Protein AF-A0A8X6W706-F1 (afdb_monomer)

Organism: Trichonephila clavipes (NCBI:txid2585209)

pLDDT: mean 72.64, std 13.03, range [36.66, 88.12]

Radius of gyration: 21.37 Å; Cα contacts (8 Å, |Δi|>4): 66; chains: 1; bounding box: 54×44×47 Å

Mean predicted aligned error: 14.58 Å

Secondary structure (DSSP, 8-state):
----S-HHHHHHHHHHHHHHHHTHHHHHHHTEEE-TTS-EEEPPHHHHHHHHHTPBPTTT-SBS-HHHHHHHHHHHHH---THHHHHHHHHHHHHH-TTT---HHHHHHHHHHHHHHHHHT--HHHHH-

Nearest PDB structures (foldseek):
  2jii-assembly2_B  TM=3.594E-01  e=3.794E+00  Homo sapiens
  7m94-assembly1_A  TM=3.364E-01  e=6.777E+00  Bos taurus
  7e0d-assembly1_A  TM=2.108E-01  e=2.931E+00  Streptomyces sp. X-119-6
  8zee-assembly1_C  TM=2.755E-01  e=8.770E+00  Chlamydomonas reinhardtii

Sequence (129 aa):
MSHIFSDNEKYKVEAEIRLYQSDIDITKEMLYTSDESGNQVKCTIDKYWFKVFNLKDDFTNDYKYPTLAKLVKACLSCFHGPLVESAFNLMDTLVTDYRTSLKIDSLDVVQTIKYDLMASKETLCEKYG

Structure (mmCIF, N/CA/C/O backbone):
data_AF-A0A8X6W706-F1
#
_entry.id   AF-A0A8X6W706-F1
#
loop_
_atom_site.group_PDB
_atom_site.id
_atom_site.type_symbol
_atom_site.label_atom_id
_atom_site.label_alt_id
_atom_site.label_comp_id
_atom_site.label_asym_id
_atom_site.label_entity_id
_atom_site.label_seq_id
_atom_site.pdbx_PDB_ins_code
_atom_site.Cartn_x
_atom_site.Cartn_y
_atom_site.Cartn_z
_atom_site.occupancy
_atom_site.B_iso_or_equiv
_atom_site.auth_seq_id
_atom_site.auth_comp_id
_atom_site.auth_asym_id
_atom_site.auth_atom_id
_atom_site.pdbx_PDB_model_num
ATOM 1 N N . MET A 1 1 ? -17.794 -21.055 -0.892 1.00 36.66 1 MET A N 1
ATOM 2 C CA . MET A 1 1 ? -16.389 -21.376 -0.565 1.00 36.66 1 MET A CA 1
ATOM 3 C C . MET A 1 1 ? -15.519 -20.513 -1.469 1.00 36.66 1 MET A C 1
ATOM 5 O O . MET A 1 1 ? -15.725 -20.508 -2.672 1.00 36.66 1 MET A O 1
ATOM 9 N N . SER A 1 2 ? -14.708 -19.659 -0.859 1.00 42.06 2 SER A N 1
ATOM 10 C CA . SER A 1 2 ? -14.014 -18.489 -1.409 1.00 42.06 2 SER A CA 1
ATOM 11 C C . SER A 1 2 ? -12.951 -18.812 -2.471 1.00 42.06 2 SER A C 1
ATOM 13 O O . SER A 1 2 ? -11.856 -19.243 -2.122 1.00 42.06 2 SER A O 1
ATOM 15 N N . HIS A 1 3 ? -13.227 -18.518 -3.744 1.00 49.56 3 HIS A N 1
ATOM 16 C CA . HIS A 1 3 ? -12.198 -18.356 -4.779 1.00 49.56 3 HIS A CA 1
ATOM 17 C C . HIS A 1 3 ? -12.033 -16.862 -5.066 1.00 49.56 3 HIS A C 1
ATOM 19 O O . HIS A 1 3 ? -12.657 -16.323 -5.972 1.00 49.56 3 HIS A O 1
ATOM 25 N N . ILE A 1 4 ? -11.252 -16.173 -4.229 1.00 57.19 4 ILE A N 1
ATOM 26 C CA . ILE A 1 4 ? -11.016 -14.722 -4.354 1.00 57.19 4 ILE A CA 1
ATOM 27 C C . ILE A 1 4 ? -9.978 -14.420 -5.456 1.00 57.19 4 ILE A C 1
ATOM 29 O O . ILE A 1 4 ? -9.937 -13.304 -5.956 1.00 57.19 4 ILE A O 1
ATOM 33 N N . PHE A 1 5 ? -9.193 -15.414 -5.893 1.00 57.72 5 PHE A N 1
ATOM 34 C CA . PHE A 1 5 ? -8.211 -15.271 -6.973 1.00 57.72 5 PHE A CA 1
ATOM 35 C C . PHE A 1 5 ? -8.119 -16.549 -7.815 1.00 57.72 5 PHE A C 1
ATOM 37 O O . PHE A 1 5 ? -8.095 -17.654 -7.267 1.00 57.72 5 PHE A O 1
ATOM 44 N N . SER A 1 6 ? -8.047 -16.401 -9.140 1.00 72.38 6 SER A N 1
ATOM 45 C CA . SER A 1 6 ? -7.652 -17.491 -10.046 1.00 72.38 6 SER A CA 1
ATOM 46 C C . SER A 1 6 ? -6.170 -17.842 -9.838 1.00 72.38 6 SER A C 1
ATOM 48 O O . SER A 1 6 ? -5.385 -16.963 -9.481 1.00 72.38 6 SER A O 1
ATOM 50 N N . ASP A 1 7 ? -5.746 -19.086 -10.101 1.00 75.00 7 ASP A N 1
ATOM 51 C CA . ASP A 1 7 ? -4.329 -19.488 -10.014 1.00 75.00 7 ASP A CA 1
ATOM 52 C C . ASP A 1 7 ? -3.407 -18.529 -10.786 1.00 75.00 7 ASP A C 1
ATOM 54 O O . ASP A 1 7 ? -2.354 -18.135 -10.291 1.00 75.00 7 ASP A O 1
ATOM 58 N N . ASN A 1 8 ? -3.850 -18.043 -11.950 1.00 78.12 8 ASN A N 1
ATOM 59 C CA . ASN A 1 8 ? -3.123 -17.050 -12.744 1.00 78.12 8 ASN A CA 1
ATOM 60 C C . ASN A 1 8 ? -2.923 -15.709 -12.008 1.00 78.12 8 ASN A C 1
ATOM 62 O O . ASN A 1 8 ? -1.874 -15.081 -12.116 1.00 78.12 8 ASN A O 1
ATOM 66 N N . GLU A 1 9 ? -3.917 -15.253 -11.246 1.00 76.12 9 GLU A N 1
ATOM 67 C CA . GLU A 1 9 ? -3.806 -14.018 -10.464 1.00 76.12 9 GLU A CA 1
ATOM 68 C C . GLU A 1 9 ? -2.912 -14.201 -9.242 1.00 76.12 9 GLU A C 1
ATOM 70 O O . GLU A 1 9 ? -2.169 -13.287 -8.889 1.00 76.12 9 GLU A O 1
ATOM 75 N N . LYS A 1 10 ? -2.917 -15.396 -8.644 1.00 79.06 10 LYS A N 1
ATOM 76 C CA . LYS A 1 10 ? -2.013 -15.734 -7.545 1.00 79.06 10 LYS A CA 1
ATOM 77 C C . LYS A 1 10 ? -0.550 -15.643 -7.983 1.00 79.06 10 LYS A C 1
ATOM 79 O O . LYS A 1 10 ? 0.235 -14.985 -7.306 1.00 79.06 10 LYS A O 1
ATOM 84 N N . TYR A 1 11 ? -0.197 -16.206 -9.141 1.00 84.00 11 TYR A N 1
ATOM 85 C CA . TYR A 1 11 ? 1.162 -16.090 -9.685 1.00 84.00 11 TYR A CA 1
ATOM 86 C C . TYR A 1 11 ? 1.561 -14.637 -9.971 1.00 84.00 11 TYR A C 1
ATOM 88 O O . TYR A 1 11 ? 2.692 -14.241 -9.691 1.00 84.00 11 TYR A O 1
ATOM 96 N N . LYS A 1 12 ? 0.632 -13.822 -10.489 1.00 85.50 12 LYS A N 1
ATOM 97 C CA . LYS A 1 12 ? 0.872 -12.390 -10.731 1.00 85.50 12 LYS A CA 1
ATOM 98 C C . LYS A 1 12 ? 1.121 -11.625 -9.434 1.00 85.50 12 LYS A C 1
ATOM 100 O O . LYS A 1 12 ? 2.084 -10.870 -9.356 1.00 85.50 12 LYS A O 1
ATOM 105 N N . VAL A 1 13 ? 0.306 -11.863 -8.405 1.00 85.50 13 VAL A N 1
ATOM 106 C CA . VAL A 1 13 ? 0.511 -11.287 -7.068 1.00 85.50 13 VAL A CA 1
ATOM 107 C C . VAL A 1 13 ? 1.861 -11.704 -6.496 1.00 85.50 13 VAL A C 1
ATOM 109 O O . VAL A 1 13 ? 2.590 -10.858 -5.995 1.00 85.50 13 VAL A O 1
ATOM 112 N N . GLU A 1 14 ? 2.221 -12.984 -6.575 1.00 86.19 14 GLU A N 1
ATOM 113 C CA . GLU A 1 14 ? 3.503 -13.471 -6.056 1.00 86.19 14 GLU A CA 1
ATOM 114 C C . GLU A 1 14 ? 4.699 -12.816 -6.761 1.00 86.19 14 GLU A C 1
ATOM 116 O O . GLU A 1 14 ? 5.677 -12.459 -6.100 1.00 86.19 14 GLU A O 1
ATOM 121 N N . ALA A 1 15 ? 4.622 -12.611 -8.078 1.00 87.12 15 ALA A N 1
ATOM 122 C CA . ALA A 1 15 ? 5.646 -11.896 -8.834 1.00 87.12 15 ALA A CA 1
ATOM 123 C C . ALA A 1 15 ? 5.734 -10.414 -8.425 1.00 87.12 15 ALA A C 1
ATOM 125 O O . ALA A 1 15 ? 6.828 -9.919 -8.149 1.00 87.12 15 ALA A O 1
ATOM 126 N N . GLU A 1 16 ? 4.594 -9.725 -8.312 1.00 87.69 16 GLU A N 1
ATOM 127 C CA . GLU A 1 16 ? 4.536 -8.322 -7.878 1.00 87.69 16 GLU A CA 1
ATOM 128 C C . GLU A 1 16 ? 5.028 -8.138 -6.432 1.00 87.69 16 GLU A C 1
ATOM 130 O O . GLU A 1 16 ? 5.718 -7.163 -6.143 1.00 87.69 16 GLU A O 1
ATOM 135 N N . ILE A 1 17 ? 4.748 -9.084 -5.526 1.00 86.62 17 ILE A N 1
ATOM 136 C CA . ILE A 1 17 ? 5.262 -9.065 -4.146 1.00 86.62 17 ILE A CA 1
ATOM 137 C C . ILE A 1 17 ? 6.788 -9.165 -4.135 1.00 86.62 17 ILE A C 1
ATOM 139 O O . ILE A 1 17 ? 7.441 -8.421 -3.407 1.00 86.62 17 ILE A O 1
ATOM 143 N N . ARG A 1 18 ? 7.373 -10.061 -4.938 1.00 87.38 18 ARG A N 1
ATOM 144 C CA . ARG A 1 18 ? 8.837 -10.204 -5.030 1.00 87.38 18 ARG A CA 1
ATOM 145 C C . ARG A 1 18 ? 9.498 -8.951 -5.599 1.00 87.38 18 ARG A C 1
ATOM 147 O O . ARG A 1 18 ? 10.566 -8.558 -5.130 1.00 87.38 18 ARG A O 1
ATOM 154 N N . LEU A 1 19 ? 8.856 -8.316 -6.579 1.00 87.12 19 LEU A N 1
ATOM 155 C CA . LEU A 1 19 ? 9.309 -7.039 -7.127 1.00 87.12 19 LEU A CA 1
ATOM 156 C C . LEU A 1 19 ? 9.266 -5.946 -6.052 1.00 87.12 19 LEU A C 1
ATOM 158 O O . LEU A 1 19 ? 10.281 -5.321 -5.771 1.00 87.12 19 LEU A O 1
ATOM 162 N N . TYR A 1 20 ? 8.137 -5.813 -5.355 1.00 86.19 20 TYR A N 1
ATOM 163 C CA . TYR A 1 20 ? 7.976 -4.873 -4.247 1.00 86.19 20 TYR A CA 1
ATOM 164 C C . TYR A 1 20 ? 9.001 -5.094 -3.115 1.00 86.19 20 TYR A C 1
ATOM 166 O O . TYR A 1 20 ? 9.505 -4.134 -2.539 1.00 86.19 20 TYR A O 1
ATOM 174 N N . GLN A 1 21 ? 9.354 -6.349 -2.812 1.00 85.62 21 GLN A N 1
ATOM 175 C CA . GLN A 1 21 ? 10.409 -6.685 -1.844 1.00 85.62 21 GLN A CA 1
ATOM 176 C C . GLN A 1 21 ? 11.811 -6.299 -2.323 1.00 85.62 21 GLN A C 1
ATOM 178 O O . GLN A 1 21 ? 12.679 -6.026 -1.498 1.00 85.62 21 GLN A O 1
ATOM 183 N N . SER A 1 22 ? 12.041 -6.295 -3.634 1.00 86.00 22 SER A N 1
ATOM 184 C CA . SER A 1 22 ? 13.308 -5.861 -4.228 1.00 86.00 22 SER A CA 1
ATOM 185 C C . SER A 1 22 ? 13.407 -4.330 -4.251 1.00 86.00 22 SER A C 1
ATOM 187 O O . SER A 1 22 ? 14.474 -3.779 -4.015 1.00 86.00 22 SER A O 1
ATOM 189 N N . ASP A 1 23 ? 12.277 -3.637 -4.417 1.00 86.12 23 ASP A N 1
ATOM 190 C CA . ASP A 1 23 ? 12.146 -2.176 -4.334 1.00 86.12 23 ASP A CA 1
ATOM 191 C C . ASP A 1 23 ? 11.982 -1.661 -2.886 1.00 86.12 23 ASP A C 1
ATOM 193 O O . ASP A 1 23 ? 11.342 -0.631 -2.632 1.00 86.12 23 ASP A O 1
ATOM 197 N N . ILE A 1 24 ? 12.535 -2.376 -1.899 1.00 78.56 24 ILE A N 1
ATOM 198 C CA . ILE A 1 24 ? 12.285 -2.078 -0.483 1.00 78.56 24 ILE A CA 1
ATOM 199 C C . ILE A 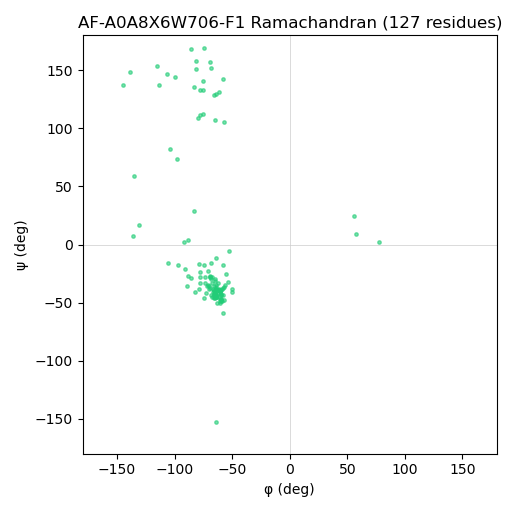1 24 ? 12.826 -0.710 -0.050 1.00 78.56 24 ILE A C 1
ATOM 201 O O . ILE A 1 24 ? 12.269 -0.083 0.847 1.00 78.56 24 ILE A O 1
ATOM 205 N N . ASP A 1 25 ? 13.892 -0.225 -0.681 1.00 78.88 25 ASP A N 1
ATOM 206 C CA . ASP A 1 25 ? 14.485 1.074 -0.355 1.00 78.88 25 ASP A CA 1
ATOM 207 C C . ASP A 1 25 ? 13.628 2.235 -0.876 1.00 78.88 25 ASP A C 1
ATOM 209 O O . ASP A 1 25 ? 13.269 3.123 -0.103 1.00 78.88 25 ASP A O 1
ATOM 213 N N . ILE A 1 26 ? 13.165 2.152 -2.130 1.00 77.06 26 ILE A N 1
ATOM 214 C CA . ILE A 1 26 ? 12.243 3.134 -2.729 1.00 77.06 26 ILE A CA 1
ATOM 215 C C . ILE A 1 26 ? 10.942 3.189 -1.925 1.00 77.06 26 ILE A C 1
ATOM 217 O O . ILE A 1 26 ? 10.406 4.257 -1.629 1.00 77.06 26 ILE A O 1
ATOM 221 N N . THR A 1 27 ? 10.422 2.025 -1.542 1.00 77.44 27 THR A N 1
ATOM 222 C CA . THR A 1 27 ? 9.184 1.945 -0.766 1.00 77.44 27 THR A CA 1
ATOM 223 C C . THR A 1 27 ? 9.378 2.467 0.661 1.00 77.44 27 THR A C 1
ATOM 225 O O . THR A 1 27 ? 8.522 3.196 1.155 1.00 77.44 27 THR A O 1
ATOM 228 N N . LYS A 1 28 ? 10.523 2.235 1.315 1.00 80.38 28 LYS A N 1
ATOM 229 C CA . LYS A 1 28 ? 10.819 2.833 2.630 1.00 80.38 28 LYS A CA 1
ATOM 230 C C . LYS A 1 28 ? 10.839 4.358 2.603 1.00 80.38 28 LYS A C 1
ATOM 232 O O . LYS A 1 28 ? 10.319 4.969 3.533 1.00 80.38 28 LYS A O 1
ATOM 237 N N . GLU A 1 29 ? 11.380 4.985 1.561 1.00 81.62 29 GLU A N 1
ATOM 238 C CA . GLU A 1 29 ? 11.363 6.450 1.441 1.00 81.62 29 GLU A CA 1
ATOM 239 C C . GLU A 1 29 ? 9.929 7.005 1.361 1.00 81.62 29 GLU A C 1
ATOM 241 O O . GLU A 1 29 ? 9.621 8.051 1.938 1.00 81.62 29 GLU A O 1
ATOM 246 N N . MET A 1 30 ? 9.000 6.260 0.751 1.00 82.06 30 MET A N 1
ATOM 247 C CA . MET A 1 30 ? 7.586 6.651 0.656 1.00 82.06 30 MET A CA 1
ATOM 248 C C . MET A 1 30 ? 6.831 6.635 1.989 1.00 82.06 30 MET A C 1
ATOM 250 O O . MET A 1 30 ? 5.764 7.258 2.089 1.00 82.06 30 MET A O 1
ATOM 254 N N . LEU A 1 31 ? 7.376 5.978 3.022 1.00 81.88 31 LEU A N 1
ATOM 255 C CA . LEU A 1 31 ? 6.832 6.010 4.386 1.00 81.88 31 LEU A CA 1
ATOM 256 C C . LEU A 1 31 ? 6.889 7.402 5.006 1.00 81.88 31 LEU A C 1
ATOM 258 O O . LEU A 1 31 ? 6.268 7.628 6.042 1.00 81.88 31 LEU A O 1
ATOM 262 N N . TYR A 1 32 ? 7.599 8.336 4.385 1.00 83.69 32 TYR A N 1
ATOM 263 C CA . TYR A 1 32 ? 7.738 9.687 4.880 1.00 83.69 32 TYR A CA 1
ATOM 264 C C . TYR A 1 32 ? 7.104 10.702 3.927 1.00 83.69 32 TYR A C 1
ATOM 266 O O . TYR A 1 32 ? 6.921 10.483 2.726 1.00 83.69 32 TYR A O 1
ATOM 274 N N . THR A 1 33 ? 6.690 11.826 4.488 1.00 79.69 33 THR A N 1
ATOM 275 C CA . THR A 1 33 ? 6.222 13.003 3.766 1.00 79.69 33 THR A CA 1
ATOM 276 C C . THR A 1 33 ? 6.788 14.234 4.447 1.00 79.69 33 THR A C 1
ATOM 278 O O . THR A 1 33 ? 6.994 14.222 5.659 1.00 79.69 33 THR A O 1
ATOM 281 N N . SER A 1 34 ? 7.040 15.288 3.684 1.00 77.81 34 SER A N 1
ATOM 282 C CA . SER A 1 34 ? 7.391 16.574 4.272 1.00 77.81 34 SER A CA 1
ATOM 283 C C . SER A 1 34 ? 6.125 17.249 4.782 1.00 77.81 34 SER A C 1
ATOM 285 O O . SER A 1 34 ? 5.102 17.257 4.093 1.00 77.81 34 SER A O 1
ATOM 287 N N . ASP A 1 35 ? 6.198 17.761 5.999 1.00 77.69 35 ASP A N 1
ATOM 288 C CA . ASP A 1 35 ? 5.191 18.641 6.574 1.00 77.69 35 ASP A CA 1
ATOM 289 C C . ASP A 1 35 ? 5.282 20.053 5.966 1.00 77.69 35 ASP A C 1
ATOM 291 O O . ASP A 1 35 ? 6.262 20.385 5.293 1.00 77.69 35 ASP A O 1
ATOM 295 N N . GLU A 1 36 ? 4.292 20.906 6.232 1.00 74.69 36 GLU A N 1
ATOM 296 C CA . GLU A 1 36 ? 4.289 22.331 5.861 1.00 74.69 36 GLU A CA 1
ATOM 297 C C . GLU A 1 36 ? 5.520 23.093 6.386 1.00 74.69 36 GLU A C 1
ATOM 299 O O . GLU A 1 36 ? 5.976 24.048 5.759 1.00 74.69 36 GLU A O 1
ATOM 304 N N . SER A 1 37 ? 6.124 22.608 7.475 1.00 75.44 37 SER A N 1
ATOM 305 C CA . SER A 1 37 ? 7.373 23.138 8.040 1.00 75.44 37 SER A CA 1
ATOM 306 C C . SER A 1 37 ? 8.655 22.518 7.453 1.00 75.44 37 SER A C 1
ATOM 308 O O . SER A 1 37 ? 9.750 22.792 7.939 1.00 75.44 37 SER A O 1
ATOM 310 N N . GLY A 1 38 ? 8.551 21.636 6.451 1.00 73.88 38 GLY A N 1
ATOM 311 C CA . GLY A 1 38 ? 9.687 20.940 5.830 1.00 73.88 38 GLY A CA 1
ATOM 312 C C . GLY A 1 38 ? 10.250 19.763 6.638 1.00 73.88 38 GLY A C 1
ATOM 313 O O . GLY A 1 38 ? 11.204 19.119 6.205 1.00 73.88 38 GLY A O 1
ATOM 314 N N . ASN A 1 39 ? 9.655 19.445 7.790 1.00 79.94 39 ASN A N 1
ATOM 315 C CA . ASN A 1 39 ? 10.067 18.315 8.620 1.00 79.94 39 ASN A CA 1
ATOM 316 C C . ASN A 1 39 ? 9.600 16.987 8.018 1.00 79.94 39 ASN A C 1
ATOM 318 O O . ASN A 1 39 ? 8.479 16.878 7.523 1.00 79.94 39 ASN A O 1
ATOM 322 N N . GLN A 1 40 ? 10.444 15.958 8.100 1.00 78.38 40 GLN A N 1
ATOM 323 C CA . GLN A 1 40 ? 10.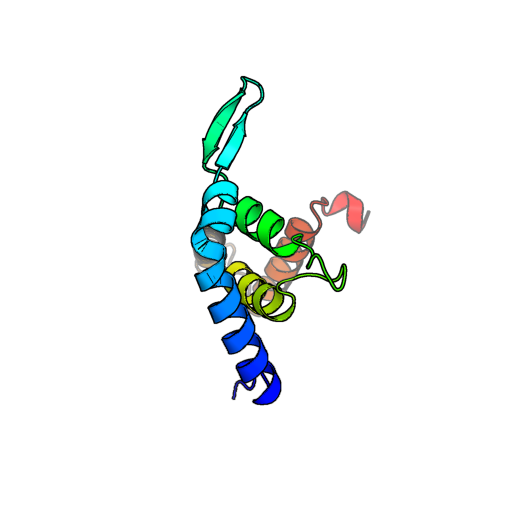106 14.621 7.624 1.00 78.38 40 GLN A CA 1
ATOM 324 C C . GLN A 1 40 ? 9.190 13.918 8.636 1.00 78.38 40 GLN A C 1
ATOM 326 O O . GLN A 1 40 ? 9.608 13.559 9.736 1.00 78.38 40 GLN A O 1
ATOM 331 N N . VAL A 1 41 ? 7.931 13.707 8.259 1.00 83.50 41 VAL A N 1
ATOM 332 C CA . VAL A 1 41 ? 6.910 13.068 9.096 1.00 83.50 41 VAL A CA 1
ATOM 333 C C . VAL A 1 41 ? 6.517 11.727 8.489 1.00 83.50 41 VAL A C 1
ATOM 335 O O . VAL A 1 41 ? 6.339 11.593 7.278 1.00 83.50 41 VAL A O 1
ATOM 338 N N . LYS A 1 42 ? 6.377 10.704 9.335 1.00 84.00 42 LYS A N 1
ATOM 339 C CA . LYS A 1 42 ? 5.904 9.381 8.916 1.00 84.00 42 LYS A CA 1
ATOM 340 C C . LYS A 1 42 ? 4.448 9.472 8.442 1.00 84.00 42 LYS A C 1
ATOM 342 O O . LYS A 1 42 ? 3.596 10.002 9.150 1.00 84.00 42 LYS A O 1
ATOM 347 N N . CYS A 1 43 ? 4.151 8.955 7.255 1.00 82.50 43 CYS A N 1
ATOM 348 C CA . CYS A 1 43 ? 2.813 8.982 6.681 1.00 82.50 43 CYS A CA 1
ATOM 349 C C . CYS A 1 43 ? 1.921 7.860 7.245 1.00 82.50 43 CYS A C 1
ATOM 351 O O . CYS A 1 43 ? 2.397 6.848 7.766 1.00 82.50 43 CYS A O 1
ATOM 353 N N . THR A 1 44 ? 0.602 8.054 7.162 1.00 84.25 44 THR A N 1
ATOM 354 C CA . THR A 1 44 ? -0.376 7.021 7.528 1.00 84.25 44 THR A CA 1
ATOM 355 C C . THR A 1 44 ? -0.353 5.872 6.523 1.00 84.25 44 THR A C 1
ATOM 357 O O . THR A 1 44 ? 0.042 6.052 5.369 1.00 84.25 44 THR A O 1
ATOM 360 N N . ILE A 1 45 ? -0.810 4.691 6.949 1.00 82.31 45 ILE A N 1
ATOM 361 C CA . ILE A 1 45 ? -0.798 3.473 6.127 1.00 82.31 45 ILE A CA 1
ATOM 362 C C . ILE A 1 45 ? -1.563 3.654 4.804 1.00 82.31 45 ILE A C 1
ATOM 364 O O . ILE A 1 45 ? -1.105 3.195 3.761 1.00 82.31 45 ILE A O 1
ATOM 368 N N . ASP A 1 46 ? -2.667 4.404 4.820 1.00 80.56 46 ASP A N 1
ATOM 369 C CA . ASP A 1 46 ? -3.473 4.694 3.630 1.00 80.56 46 ASP A CA 1
ATOM 370 C C . ASP A 1 46 ? -2.716 5.582 2.640 1.00 80.56 46 ASP A C 1
ATOM 372 O O . ASP A 1 46 ? -2.677 5.304 1.442 1.00 80.56 46 ASP A O 1
ATOM 376 N N . LYS A 1 47 ? -2.060 6.637 3.145 1.00 83.06 47 LYS A N 1
ATOM 377 C CA . LYS A 1 47 ? -1.261 7.563 2.328 1.00 83.06 47 LYS A CA 1
ATOM 378 C C . LYS A 1 47 ? -0.038 6.866 1.742 1.00 83.06 47 LYS A C 1
ATOM 380 O O . LYS A 1 47 ? 0.317 7.126 0.595 1.00 83.06 47 LYS A O 1
ATOM 385 N N . TYR A 1 48 ? 0.585 5.984 2.514 1.00 88.12 48 TYR A N 1
ATOM 386 C CA . TYR A 1 48 ? 1.693 5.156 2.064 1.00 88.12 48 TYR A CA 1
ATOM 387 C C . TYR A 1 48 ? 1.295 4.291 0.864 1.00 88.12 48 TYR A C 1
ATOM 389 O O . TYR A 1 48 ? 1.865 4.422 -0.220 1.00 88.12 48 TYR A O 1
ATOM 397 N N . TRP A 1 49 ? 0.271 3.452 1.034 1.00 87.19 49 TRP A N 1
ATOM 398 C CA . TRP A 1 49 ? -0.171 2.546 -0.021 1.00 87.19 49 TRP A CA 1
ATOM 399 C C . TRP A 1 49 ? -0.725 3.298 -1.227 1.00 87.19 49 TRP A C 1
ATOM 401 O O . TRP A 1 49 ? -0.506 2.875 -2.357 1.00 87.19 49 TRP A O 1
ATOM 411 N N . PHE A 1 50 ? -1.337 4.466 -1.020 1.00 85.38 50 PHE A N 1
ATOM 412 C CA . PHE A 1 50 ? -1.722 5.348 -2.116 1.00 85.38 50 PHE A CA 1
ATOM 413 C C . PHE A 1 50 ? -0.523 5.793 -2.969 1.00 85.38 50 PHE A C 1
ATOM 415 O O . PHE A 1 50 ? -0.619 5.775 -4.194 1.00 85.38 50 PHE A O 1
ATOM 422 N N . LYS A 1 51 ? 0.620 6.150 -2.365 1.00 87.50 51 LYS A N 1
ATOM 423 C CA . LYS A 1 51 ? 1.845 6.474 -3.123 1.00 87.50 51 LYS A CA 1
ATOM 424 C C . LYS A 1 51 ? 2.359 5.257 -3.895 1.00 87.50 51 LYS A C 1
ATOM 426 O O . LYS A 1 51 ? 2.633 5.372 -5.086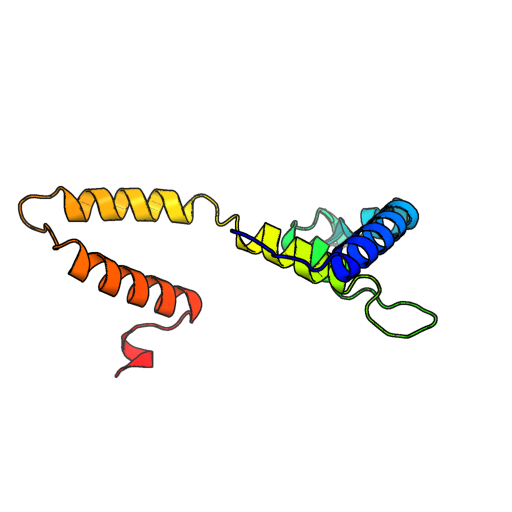 1.00 87.50 51 LYS A O 1
ATOM 431 N N . VAL A 1 52 ? 2.406 4.091 -3.247 1.00 88.12 52 VAL A N 1
ATOM 432 C CA . VAL A 1 52 ? 2.856 2.832 -3.866 1.00 88.12 52 VAL A CA 1
ATOM 433 C C . VAL A 1 52 ? 1.977 2.442 -5.058 1.00 88.12 52 VAL A C 1
ATOM 435 O O . VAL A 1 52 ? 2.494 2.012 -6.083 1.00 88.12 52 VAL A O 1
ATOM 438 N N . PHE A 1 53 ? 0.658 2.624 -4.973 1.00 87.25 53 PHE A N 1
ATOM 439 C CA . PHE A 1 53 ? -0.258 2.294 -6.072 1.00 87.25 53 PHE A CA 1
ATOM 440 C C . PHE A 1 53 ? -0.147 3.237 -7.266 1.00 87.25 53 PHE A C 1
ATOM 442 O O . PHE A 1 53 ? -0.526 2.851 -8.365 1.00 87.25 53 PHE A O 1
ATOM 449 N N . ASN A 1 54 ? 0.350 4.456 -7.060 1.00 87.12 54 ASN A N 1
ATOM 450 C CA . ASN A 1 54 ? 0.558 5.433 -8.126 1.00 87.12 54 ASN A CA 1
ATOM 451 C C . ASN A 1 54 ? 1.964 5.362 -8.737 1.00 87.12 54 ASN A C 1
ATOM 453 O O . ASN A 1 54 ? 2.275 6.150 -9.630 1.00 87.12 54 ASN A O 1
ATOM 457 N N . LEU A 1 55 ? 2.808 4.425 -8.289 1.00 87.00 55 LEU A N 1
ATOM 458 C CA . LEU A 1 55 ? 4.081 4.156 -8.941 1.00 87.00 55 LEU A CA 1
ATOM 459 C C . LEU A 1 55 ? 3.848 3.637 -10.352 1.00 87.00 55 LEU A C 1
ATOM 461 O O . LEU A 1 55 ? 3.104 2.675 -10.566 1.00 87.00 55 LEU A O 1
ATOM 465 N N . LYS A 1 56 ? 4.536 4.269 -11.295 1.00 86.62 56 LYS A N 1
ATOM 466 C CA . LYS A 1 56 ? 4.576 3.839 -12.680 1.00 86.62 56 LYS A CA 1
ATOM 467 C C . LYS A 1 56 ? 5.845 3.061 -12.955 1.00 86.62 56 LYS A C 1
ATOM 469 O O . LYS A 1 56 ? 6.898 3.357 -12.392 1.00 86.62 56 LYS A O 1
ATOM 474 N N . ASP A 1 57 ? 5.716 2.061 -13.803 1.00 83.50 57 ASP A N 1
ATOM 475 C CA . ASP A 1 57 ? 6.853 1.372 -14.378 1.00 83.50 57 ASP A CA 1
ATOM 476 C C . ASP A 1 57 ? 7.491 2.250 -15.467 1.00 83.50 57 ASP A C 1
ATOM 478 O O . ASP A 1 57 ? 6.790 2.824 -16.302 1.00 83.50 57 ASP A O 1
ATOM 482 N N . ASP A 1 58 ? 8.816 2.379 -15.436 1.00 80.69 58 ASP A N 1
ATOM 483 C CA . ASP A 1 58 ? 9.565 3.291 -16.313 1.00 80.69 58 ASP A CA 1
ATOM 484 C C . ASP A 1 58 ? 9.506 2.857 -17.790 1.00 80.69 58 ASP A C 1
ATOM 486 O O . ASP A 1 58 ? 9.526 3.686 -18.697 1.00 80.69 58 ASP A O 1
ATOM 490 N N . PHE A 1 59 ? 9.352 1.551 -18.040 1.00 78.38 59 PHE A N 1
ATOM 491 C CA . PHE A 1 59 ? 9.359 0.972 -19.383 1.00 78.38 59 PHE A CA 1
ATOM 492 C C . PHE A 1 59 ? 7.972 0.934 -20.024 1.00 78.38 59 PHE A C 1
ATOM 494 O O . PHE A 1 59 ? 7.844 1.096 -21.237 1.00 78.38 59 PHE A O 1
ATOM 501 N N . THR A 1 60 ? 6.933 0.694 -19.225 1.00 80.56 60 THR A N 1
ATOM 502 C CA . THR A 1 60 ? 5.559 0.499 -19.714 1.00 80.56 60 THR A CA 1
ATOM 503 C C . THR A 1 60 ? 4.642 1.693 -19.444 1.00 80.56 60 THR A C 1
ATOM 505 O O . THR A 1 60 ? 3.601 1.808 -20.083 1.00 80.56 60 THR A O 1
ATOM 508 N N . ASN A 1 61 ? 5.023 2.620 -18.551 1.00 81.19 61 ASN A N 1
ATOM 509 C CA . ASN A 1 61 ? 4.210 3.762 -18.091 1.00 81.19 61 ASN A CA 1
ATOM 510 C C . ASN A 1 61 ? 2.854 3.363 -17.453 1.00 81.19 61 ASN A C 1
A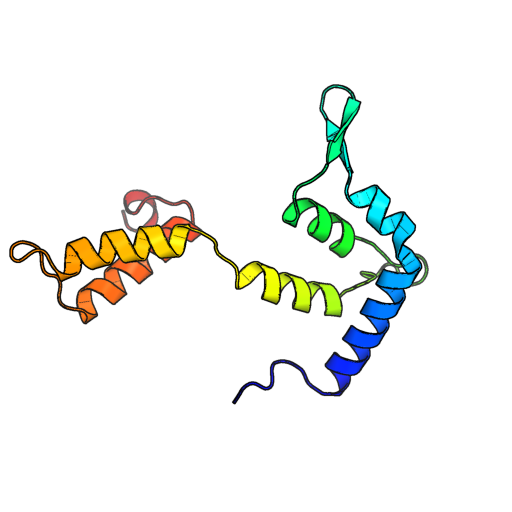TOM 512 O O . ASN A 1 61 ? 2.021 4.225 -17.136 1.00 81.19 61 ASN A O 1
ATOM 516 N N . ASP A 1 62 ? 2.661 2.065 -17.223 1.00 85.12 62 ASP A N 1
ATOM 517 C CA . ASP A 1 62 ? 1.559 1.462 -16.489 1.00 85.12 62 ASP A CA 1
ATOM 518 C C . ASP A 1 62 ? 1.852 1.431 -14.985 1.00 85.12 62 ASP A C 1
ATOM 520 O O . ASP A 1 62 ? 2.972 1.675 -14.531 1.00 85.12 62 ASP A O 1
ATOM 524 N N . TYR A 1 63 ? 0.827 1.135 -14.184 1.00 86.81 63 TYR A N 1
ATOM 525 C CA . TYR A 1 63 ? 0.999 0.945 -12.747 1.00 86.81 63 TYR A CA 1
ATOM 526 C C . TYR A 1 63 ? 1.931 -0.233 -12.471 1.00 86.81 63 TYR A C 1
ATOM 528 O O . TYR A 1 63 ? 1.723 -1.326 -12.990 1.00 86.81 63 TYR A O 1
ATOM 536 N N . LYS A 1 64 ? 2.915 -0.024 -11.594 1.00 86.88 64 LYS A N 1
ATOM 537 C CA . LYS A 1 64 ? 3.939 -1.027 -11.280 1.00 86.88 64 LYS A CA 1
ATOM 538 C C . LYS A 1 64 ? 3.383 -2.233 -10.506 1.00 86.88 64 LYS A C 1
ATOM 540 O O . LYS A 1 64 ? 3.902 -3.336 -10.631 1.00 86.88 64 LYS A O 1
ATOM 545 N N . TYR A 1 65 ? 2.313 -2.032 -9.726 1.00 88.00 65 TYR A N 1
ATOM 546 C CA . TYR A 1 65 ? 1.756 -3.039 -8.805 1.00 88.00 65 TYR A CA 1
ATOM 547 C C . TYR A 1 65 ? 0.217 -3.149 -8.850 1.00 88.00 65 TYR A C 1
ATOM 549 O O . TYR A 1 65 ? -0.458 -2.908 -7.841 1.00 88.00 65 TYR A O 1
ATOM 557 N N . PRO A 1 66 ? -0.395 -3.456 -10.005 1.00 87.38 66 PRO A N 1
ATOM 558 C CA . PRO A 1 66 ? -1.846 -3.412 -10.160 1.00 87.38 66 PRO A CA 1
ATOM 559 C C . PRO A 1 66 ? -2.571 -4.535 -9.405 1.00 87.38 66 PRO A C 1
ATOM 561 O O . PRO A 1 66 ? -3.673 -4.318 -8.891 1.00 87.38 66 PRO A O 1
ATOM 564 N N . THR A 1 67 ? -1.989 -5.733 -9.318 1.00 86.25 67 THR A N 1
ATOM 565 C CA . THR A 1 67 ? -2.630 -6.893 -8.680 1.00 86.25 67 THR A CA 1
ATOM 566 C C . THR A 1 67 ? -2.441 -6.852 -7.165 1.00 86.25 67 THR A C 1
ATOM 568 O O . THR A 1 67 ? -3.393 -7.058 -6.409 1.00 86.25 67 THR A O 1
ATOM 571 N N . LEU A 1 68 ? -1.247 -6.470 -6.711 1.00 86.88 68 LEU A N 1
ATOM 572 C CA . LEU A 1 68 ? -0.950 -6.182 -5.312 1.00 86.88 68 LEU A CA 1
ATOM 573 C C . LEU A 1 68 ? -1.833 -5.044 -4.783 1.00 86.88 68 LEU A C 1
ATOM 575 O O . LEU A 1 68 ? -2.348 -5.144 -3.671 1.00 86.88 68 LEU A O 1
ATOM 579 N N . ALA A 1 69 ? -2.093 -4.001 -5.582 1.00 87.50 69 ALA A N 1
ATOM 580 C CA . ALA A 1 69 ? -2.991 -2.920 -5.181 1.00 87.50 69 ALA A CA 1
ATOM 581 C C . ALA A 1 69 ? -4.415 -3.405 -4.889 1.00 87.50 69 ALA A C 1
ATOM 583 O O . ALA A 1 69 ? -5.026 -2.963 -3.916 1.00 87.50 69 ALA A O 1
ATOM 584 N N . LYS A 1 70 ? -4.947 -4.330 -5.695 1.00 86.00 70 LYS A N 1
ATOM 585 C CA . LYS A 1 70 ?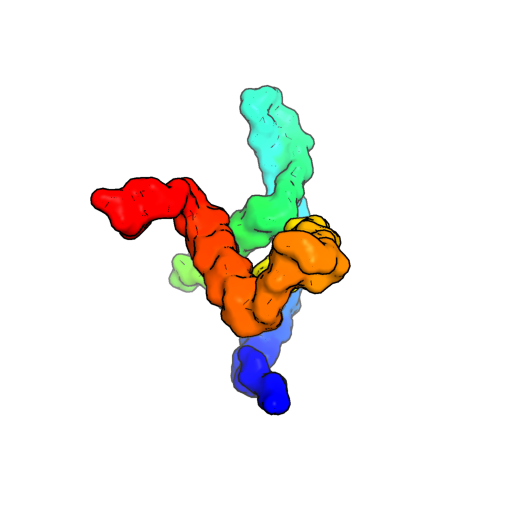 -6.263 -4.939 -5.442 1.00 86.00 70 LYS A CA 1
ATOM 586 C C . LYS A 1 70 ? -6.267 -5.735 -4.139 1.00 86.00 70 LYS A C 1
ATOM 588 O O . LYS A 1 70 ? -7.182 -5.566 -3.338 1.00 86.00 70 LYS A O 1
ATOM 593 N N . LEU A 1 71 ? -5.231 -6.544 -3.909 1.00 84.88 71 LEU A N 1
ATOM 594 C CA . LEU A 1 71 ? -5.090 -7.339 -2.689 1.00 84.88 71 LEU A CA 1
ATOM 595 C C . LEU A 1 71 ? -5.025 -6.448 -1.443 1.00 84.88 71 LEU A C 1
ATOM 597 O O . LEU A 1 71 ? -5.774 -6.653 -0.494 1.00 84.88 71 LEU A O 1
ATOM 601 N N . VAL A 1 72 ? -4.162 -5.433 -1.453 1.00 85.69 72 VAL A N 1
ATOM 602 C CA . VAL A 1 72 ? -3.991 -4.537 -0.306 1.00 85.69 72 VAL A CA 1
ATOM 603 C C . VAL A 1 72 ? -5.252 -3.713 -0.058 1.00 85.69 72 VAL A C 1
ATOM 605 O O . VAL A 1 72 ? -5.649 -3.571 1.093 1.00 85.69 72 VAL A O 1
ATOM 608 N N . LYS A 1 73 ? -5.926 -3.217 -1.105 1.00 84.19 73 LYS A N 1
ATOM 609 C CA . LYS A 1 73 ? -7.225 -2.540 -0.955 1.00 84.19 73 LYS A CA 1
ATOM 610 C C . LYS A 1 73 ? -8.266 -3.456 -0.322 1.00 84.19 73 LYS A C 1
ATOM 612 O O . LYS A 1 73 ? -8.959 -3.008 0.581 1.00 84.19 73 LYS A O 1
ATOM 617 N N . ALA A 1 74 ? -8.342 -4.722 -0.736 1.00 80.94 74 ALA A N 1
ATOM 618 C CA . ALA A 1 74 ? -9.236 -5.696 -0.115 1.00 80.94 74 ALA A CA 1
ATOM 619 C C . ALA A 1 74 ? -8.894 -5.892 1.373 1.00 80.94 74 ALA A C 1
ATOM 621 O O . ALA A 1 74 ? -9.767 -5.738 2.223 1.00 80.94 74 ALA A O 1
ATOM 622 N N . CYS A 1 75 ? -7.617 -6.108 1.704 1.00 80.31 75 CYS A N 1
ATOM 623 C CA . CYS A 1 75 ? -7.165 -6.253 3.089 1.00 80.31 75 CYS A CA 1
ATOM 624 C C . CYS A 1 75 ? -7.478 -5.012 3.942 1.00 80.31 75 CYS A C 1
ATOM 626 O O . CYS A 1 75 ? -8.049 -5.148 5.018 1.00 80.31 75 CYS A O 1
ATOM 628 N N . LEU A 1 76 ? -7.155 -3.807 3.463 1.00 74.88 76 LEU A N 1
ATOM 629 C CA . LEU A 1 76 ? 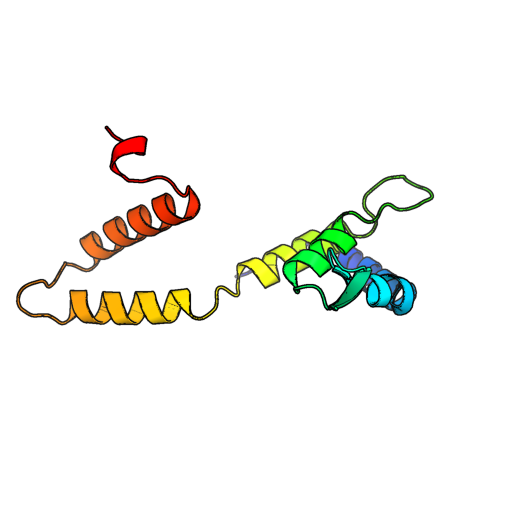-7.422 -2.554 4.181 1.00 74.88 76 LEU A CA 1
ATOM 630 C C . LEU A 1 76 ? -8.924 -2.255 4.283 1.00 74.88 76 LEU A C 1
ATOM 632 O O . LEU A 1 76 ? -9.370 -1.733 5.299 1.00 74.88 76 LEU A O 1
ATOM 636 N N . SER A 1 77 ? -9.719 -2.639 3.280 1.00 71.12 77 SER A N 1
ATOM 637 C CA . SER A 1 77 ? -11.178 -2.495 3.324 1.00 71.12 77 SER A CA 1
ATOM 638 C C . SER A 1 77 ? -11.842 -3.428 4.336 1.00 71.12 77 SER A C 1
ATOM 640 O O . SER A 1 77 ? -12.890 -3.091 4.867 1.00 71.12 77 SER A O 1
ATOM 642 N N . CYS A 1 78 ? -11.247 -4.577 4.663 1.00 62.84 78 CYS A N 1
ATOM 643 C CA . CYS A 1 78 ? -11.827 -5.488 5.650 1.00 62.84 78 CYS A CA 1
ATOM 644 C C . CYS A 1 78 ? -11.592 -5.038 7.101 1.00 62.84 78 CYS A C 1
ATOM 646 O O . CYS A 1 78 ? -12.371 -5.398 7.979 1.00 62.84 78 CYS A O 1
ATOM 648 N N . PHE A 1 79 ? -10.565 -4.227 7.373 1.00 53.09 79 PHE A N 1
ATOM 649 C CA . PHE A 1 79 ? -10.250 -3.761 8.726 1.00 53.09 79 PHE A CA 1
ATOM 650 C C . PHE A 1 79 ? -10.815 -2.366 8.987 1.00 53.09 79 PHE A C 1
ATOM 652 O O . PHE A 1 79 ? -10.094 -1.375 9.070 1.00 53.09 79 PHE A O 1
ATOM 659 N N . HIS A 1 80 ? -12.131 -2.291 9.163 1.00 56.03 80 HIS A N 1
ATOM 660 C CA . HIS A 1 80 ? -12.728 -1.153 9.852 1.00 56.03 80 HIS A CA 1
ATOM 661 C C . HIS A 1 80 ? -12.532 -1.411 11.349 1.00 56.03 80 HIS A C 1
ATOM 663 O O . HIS A 1 80 ? -13.122 -2.337 11.901 1.00 56.03 80 HIS A O 1
ATOM 669 N N . GLY A 1 81 ? -11.638 -0.645 11.981 1.00 54.53 81 GLY A N 1
ATOM 670 C CA . GLY A 1 81 ? -11.417 -0.660 13.430 1.00 54.53 81 GLY A CA 1
ATOM 671 C C . GLY A 1 81 ? -12.652 -0.186 14.233 1.00 54.53 81 GLY A C 1
ATOM 672 O O . GLY A 1 81 ? -13.772 -0.298 13.741 1.00 54.53 81 GLY A O 1
ATOM 673 N N . PRO A 1 82 ? -12.490 0.381 15.447 1.00 48.34 82 PRO A N 1
ATOM 674 C CA . PRO A 1 82 ? -13.483 0.467 16.548 1.00 48.34 82 PRO A CA 1
ATOM 675 C C . PRO A 1 82 ? -14.886 1.049 16.250 1.00 48.34 82 PRO A C 1
ATOM 677 O O . PRO A 1 82 ? -15.767 1.007 17.110 1.00 48.34 82 PRO A O 1
ATOM 680 N N . LEU A 1 83 ? -15.139 1.558 15.042 1.00 51.97 83 LEU A N 1
ATOM 681 C CA . LEU A 1 83 ? -16.473 1.907 14.550 1.00 51.97 83 LEU A CA 1
ATOM 682 C C . LEU A 1 83 ? -17.455 0.731 14.591 1.00 51.97 83 LEU A C 1
ATOM 684 O O . LEU A 1 83 ? -18.631 0.954 14.873 1.00 51.97 83 LEU A O 1
ATOM 688 N N . VAL A 1 84 ? -16.998 -0.503 14.343 1.00 50.41 84 VAL A N 1
ATOM 689 C CA . VAL A 1 84 ? -17.905 -1.657 14.386 1.00 50.41 84 VAL A CA 1
ATOM 690 C C . VAL A 1 84 ? -18.300 -1.999 15.826 1.00 50.41 84 VAL A C 1
ATOM 692 O O . VAL A 1 84 ? -19.479 -2.194 16.091 1.00 50.41 84 VAL A O 1
ATOM 695 N N . GLU A 1 85 ? -17.364 -1.965 16.783 1.00 47.72 85 GLU A N 1
ATOM 696 C CA . GLU A 1 85 ? -17.647 -2.236 18.204 1.00 47.72 85 GLU A CA 1
ATOM 697 C C . GLU A 1 85 ? -18.547 -1.167 18.828 1.00 47.72 85 GLU A C 1
ATOM 699 O O . GLU A 1 85 ? -19.488 -1.494 19.548 1.00 47.72 85 GLU A O 1
ATOM 704 N N . SER A 1 86 ? -18.325 0.112 18.506 1.00 52.91 86 SER A N 1
ATOM 705 C CA . SER A 1 86 ? -19.214 1.191 18.950 1.00 52.91 86 SER A CA 1
ATOM 706 C C . SER A 1 86 ? -20.622 1.045 18.363 1.00 52.91 86 SER A C 1
ATOM 708 O O . SER A 1 86 ? -21.609 1.258 19.070 1.00 52.91 86 SER A O 1
ATOM 710 N N . ALA A 1 87 ? -20.739 0.626 17.099 1.00 55.22 87 ALA A N 1
ATOM 711 C CA . ALA A 1 87 ? -22.033 0.362 16.484 1.00 55.22 87 ALA A CA 1
ATOM 712 C C . ALA A 1 87 ? -22.728 -0.881 17.058 1.00 55.22 87 ALA A C 1
ATOM 714 O O . ALA A 1 87 ? -23.947 -0.847 17.210 1.00 55.22 87 ALA A O 1
ATOM 715 N N . PHE A 1 88 ? -21.985 -1.934 17.411 1.00 57.12 88 PHE A N 1
ATOM 716 C CA . PHE A 1 88 ? -22.525 -3.098 18.117 1.00 57.12 88 PHE A CA 1
ATOM 717 C C . PHE A 1 88 ? -22.993 -2.744 19.524 1.00 57.12 88 PHE A C 1
ATOM 719 O O . PHE A 1 88 ? -24.090 -3.136 19.889 1.00 57.12 88 PHE A O 1
ATOM 726 N N . ASN A 1 89 ? -22.241 -1.941 20.276 1.00 60.28 89 ASN A N 1
ATOM 727 C CA . ASN A 1 89 ? -22.643 -1.515 21.617 1.00 60.28 89 ASN A CA 1
ATOM 728 C C . ASN A 1 89 ? -23.894 -0.607 21.591 1.00 60.28 89 ASN A C 1
ATOM 730 O O . ASN A 1 89 ? -24.806 -0.744 22.408 1.00 60.28 89 ASN A O 1
ATOM 734 N N . LEU A 1 90 ? -23.979 0.297 20.605 1.00 60.91 90 LEU A N 1
ATOM 735 C CA . LEU A 1 90 ? -25.172 1.118 20.373 1.00 60.91 90 LEU A CA 1
ATOM 736 C C . LEU A 1 90 ? -26.380 0.254 19.969 1.00 60.91 90 LEU A C 1
ATOM 738 O O . LEU A 1 90 ? -27.491 0.487 20.437 1.00 60.91 90 LEU A O 1
ATOM 742 N N . MET A 1 91 ? -26.172 -0.743 19.108 1.00 61.12 91 MET A N 1
ATOM 743 C CA . MET A 1 91 ? -27.220 -1.689 18.727 1.00 61.12 91 MET A CA 1
ATOM 744 C C . MET A 1 91 ? -27.684 -2.561 19.884 1.00 61.12 91 MET A C 1
ATOM 746 O O . MET A 1 91 ? -28.882 -2.753 20.037 1.00 61.12 91 MET A O 1
ATOM 750 N N . ASP A 1 92 ? -26.758 -3.071 20.690 1.00 63.41 92 ASP A N 1
ATOM 751 C CA . ASP A 1 92 ? -27.063 -3.905 21.849 1.00 63.41 92 ASP A CA 1
ATOM 752 C C . ASP A 1 92 ? -27.966 -3.144 22.829 1.00 63.41 92 ASP A C 1
ATOM 754 O O . ASP A 1 92 ? -28.970 -3.671 23.304 1.00 63.41 92 ASP A O 1
ATOM 758 N N . THR A 1 93 ? -27.718 -1.841 22.996 1.00 63.03 93 THR A N 1
ATOM 759 C CA . THR A 1 93 ? -28.594 -0.939 23.758 1.00 63.03 93 THR A CA 1
ATOM 760 C C . THR A 1 93 ? -30.000 -0.825 23.139 1.00 63.03 93 THR A C 1
ATOM 762 O O . THR A 1 93 ? -30.991 -0.863 23.862 1.00 63.03 93 THR A O 1
ATOM 765 N N . LEU A 1 94 ? -30.120 -0.729 21.808 1.00 60.78 94 LEU A N 1
ATOM 766 C CA . LEU A 1 94 ? -31.414 -0.633 21.103 1.00 60.78 94 LEU A CA 1
ATOM 767 C C . LEU A 1 94 ? -32.201 -1.952 21.065 1.00 60.78 94 LEU A C 1
ATOM 769 O O . LEU A 1 94 ? -33.426 -1.934 20.980 1.00 60.78 94 LEU A O 1
ATOM 773 N N . VAL A 1 95 ? -31.515 -3.092 21.102 1.00 60.62 95 VAL A N 1
ATOM 774 C CA . VAL A 1 95 ? -32.140 -4.422 21.124 1.00 60.62 95 VAL A CA 1
ATOM 775 C C . VAL A 1 95 ? -32.635 -4.766 22.531 1.00 60.62 95 VAL A C 1
ATOM 777 O O . VAL A 1 95 ? -33.712 -5.351 22.673 1.00 60.62 95 VAL A O 1
ATOM 780 N N . THR A 1 96 ? -31.874 -4.380 23.560 1.00 60.31 96 THR A N 1
ATOM 781 C CA . THR A 1 96 ? -32.067 -4.829 24.950 1.00 60.31 96 THR A CA 1
ATOM 782 C C . THR A 1 96 ? -32.987 -3.919 25.773 1.00 60.31 96 THR A C 1
ATOM 784 O O . THR A 1 96 ? -33.563 -4.366 26.767 1.00 60.31 96 THR A O 1
ATOM 787 N N . ASP A 1 97 ? -33.178 -2.655 25.381 1.00 59.03 97 ASP A N 1
ATOM 788 C CA . ASP A 1 97 ? -34.031 -1.724 26.125 1.00 59.03 97 ASP A CA 1
ATOM 789 C C . ASP A 1 97 ? -35.531 -2.028 25.907 1.00 59.03 97 ASP A C 1
ATOM 791 O O . ASP A 1 97 ? -36.089 -1.874 24.818 1.00 59.03 97 ASP A O 1
ATOM 795 N N . TYR A 1 98 ? -36.210 -2.476 26.970 1.00 52.19 98 TYR A N 1
ATOM 796 C CA . TYR A 1 98 ? -37.606 -2.946 26.977 1.00 52.19 98 TYR A CA 1
ATOM 797 C C . TYR A 1 98 ? -38.623 -1.897 26.475 1.00 52.19 98 TYR A C 1
ATOM 799 O O . TYR A 1 98 ? -39.746 -2.251 26.112 1.00 52.19 98 TYR A O 1
ATOM 807 N N . ARG A 1 99 ? -38.256 -0.605 26.434 1.00 55.12 99 ARG A N 1
ATOM 808 C CA . ARG A 1 99 ? -39.113 0.486 25.924 1.00 55.12 99 ARG A CA 1
ATOM 809 C C . ARG A 1 99 ? -38.842 0.895 24.470 1.00 55.12 99 ARG A C 1
ATOM 811 O O . ARG A 1 99 ? -39.712 1.527 23.875 1.00 55.12 99 ARG A O 1
ATOM 818 N N . THR A 1 100 ? -37.690 0.543 23.903 1.00 53.06 100 THR A N 1
ATOM 819 C CA . THR A 1 100 ? -37.227 0.944 22.554 1.00 53.06 100 THR A CA 1
ATOM 820 C C . THR A 1 100 ? -36.730 -0.240 21.716 1.00 53.06 100 THR A C 1
ATOM 822 O O . THR A 1 100 ? -36.089 -0.033 20.688 1.00 53.06 100 THR A O 1
ATOM 825 N N . SER A 1 101 ? -37.071 -1.470 22.117 1.00 55.44 101 SER A N 1
ATOM 826 C CA . SER A 1 101 ? -36.743 -2.709 21.407 1.00 55.44 101 SER A CA 1
ATOM 827 C C . SER A 1 101 ? -37.286 -2.691 19.974 1.00 55.44 101 SER A C 1
ATOM 829 O O . SER A 1 101 ? -38.488 -2.826 19.724 1.00 55.44 101 SER A O 1
ATOM 831 N N . LEU A 1 102 ? -36.382 -2.500 19.015 1.00 61.38 102 LEU A N 1
ATOM 832 C CA . LEU A 1 102 ? -36.666 -2.661 17.593 1.00 61.38 102 LEU A CA 1
ATOM 833 C C . LEU A 1 102 ? -36.550 -4.143 17.228 1.00 61.38 102 LEU A C 1
ATOM 835 O O . LEU A 1 102 ? -35.591 -4.818 17.603 1.00 61.38 102 LEU A O 1
ATOM 839 N N . LYS A 1 103 ? -37.516 -4.655 16.455 1.00 65.19 103 LYS A N 1
ATOM 840 C CA . LYS A 1 103 ? -37.394 -5.988 15.848 1.00 65.19 103 LYS A CA 1
ATOM 841 C C . LYS A 1 103 ? -36.138 -6.024 14.975 1.00 65.19 103 LYS A C 1
ATOM 843 O O . LYS A 1 103 ? -35.850 -5.049 14.283 1.00 65.19 103 LYS A O 1
ATOM 848 N N . ILE A 1 104 ? -35.443 -7.158 14.979 1.00 63.12 104 ILE A N 1
ATOM 849 C CA . ILE A 1 104 ? -34.169 -7.370 14.270 1.00 63.12 104 ILE A CA 1
ATOM 850 C C . ILE A 1 104 ? -34.257 -6.936 12.793 1.00 63.12 104 ILE A C 1
ATOM 852 O O . ILE A 1 104 ? -33.374 -6.231 12.315 1.00 63.12 104 ILE A O 1
ATOM 856 N N . ASP A 1 105 ? -35.371 -7.228 12.113 1.00 63.16 105 ASP A N 1
ATOM 857 C CA . ASP A 1 105 ? -35.597 -6.825 10.715 1.00 63.16 105 ASP A CA 1
ATOM 858 C C . ASP A 1 105 ? -35.656 -5.299 10.516 1.00 63.16 105 ASP A C 1
ATOM 860 O O . ASP A 1 105 ? -35.218 -4.771 9.498 1.00 63.16 105 ASP A O 1
ATOM 864 N N . SER A 1 106 ? -36.199 -4.555 11.485 1.00 65.62 106 SER A N 1
ATOM 865 C CA . SER A 1 106 ? -36.246 -3.087 11.429 1.00 65.62 106 SER A CA 1
ATOM 866 C C . SER A 1 106 ? -34.897 -2.458 11.775 1.00 65.62 106 SER A C 1
ATOM 868 O O . SER A 1 106 ? -34.585 -1.372 11.290 1.00 65.62 106 SER A O 1
ATOM 870 N N . LEU A 1 107 ? -34.088 -3.140 12.587 1.00 64.12 107 LEU A N 1
ATOM 871 C CA . LEU A 1 107 ? -32.737 -2.706 12.922 1.00 64.12 107 LEU A CA 1
ATOM 872 C C . LEU A 1 107 ? -31.809 -2.796 11.702 1.00 64.12 107 LEU A C 1
ATOM 874 O O . LEU A 1 107 ? -31.093 -1.836 11.426 1.00 64.12 107 LEU A O 1
ATOM 878 N N . ASP A 1 108 ? -31.891 -3.885 10.933 1.00 69.38 108 ASP A N 1
ATOM 879 C CA . ASP A 1 108 ? -31.086 -4.112 9.722 1.00 69.38 108 ASP A CA 1
ATOM 880 C C . ASP A 1 108 ? -31.278 -3.000 8.674 1.00 69.38 108 ASP A C 1
ATOM 882 O O . ASP A 1 108 ? -30.314 -2.429 8.152 1.00 69.38 108 ASP A O 1
ATOM 886 N N . VAL A 1 109 ? -32.530 -2.587 8.453 1.00 73.19 109 VAL A N 1
ATOM 887 C CA . VAL A 1 109 ? -32.866 -1.479 7.545 1.00 73.19 109 VAL A CA 1
ATOM 888 C C . VAL A 1 109 ? -32.303 -0.148 8.054 1.00 73.19 109 VAL A C 1
ATOM 890 O O . VAL A 1 109 ? -31.685 0.595 7.291 1.00 73.19 109 VAL A O 1
ATOM 893 N N . VAL A 1 110 ? -32.465 0.160 9.346 1.00 72.62 110 VAL A N 1
ATOM 894 C CA . VAL A 1 110 ? -31.963 1.414 9.940 1.00 72.62 110 VAL A CA 1
ATOM 895 C C . VAL A 1 110 ? -30.44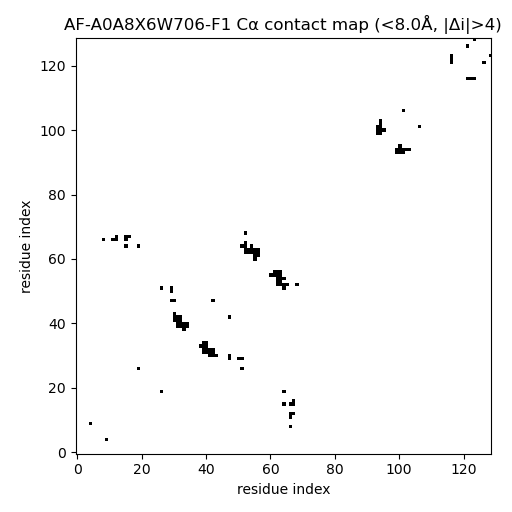0 1.480 9.886 1.00 72.62 110 VAL A C 1
ATOM 897 O O . VAL A 1 110 ? -29.874 2.532 9.588 1.00 72.62 110 VAL A O 1
ATOM 900 N N . GLN A 1 111 ? -29.758 0.368 10.138 1.00 71.69 111 GLN A N 1
ATOM 901 C CA . GLN A 1 111 ? -28.309 0.301 10.023 1.00 71.69 111 GLN A CA 1
ATOM 902 C C . GLN A 1 111 ? -27.836 0.476 8.590 1.00 71.69 111 GLN A C 1
ATOM 904 O O . GLN A 1 111 ? -26.903 1.245 8.363 1.00 71.69 111 GLN A O 1
ATOM 909 N N . THR A 1 112 ? -28.487 -0.195 7.641 1.00 74.56 112 THR A N 1
ATOM 910 C CA . THR A 1 112 ? -28.176 -0.080 6.216 1.00 74.56 112 THR A CA 1
ATOM 911 C C . THR A 1 112 ? -28.279 1.375 5.767 1.00 74.56 112 THR A C 1
ATOM 913 O O . THR A 1 112 ? -27.330 1.909 5.200 1.00 74.56 112 THR A O 1
ATOM 916 N N . ILE A 1 113 ? -29.368 2.061 6.124 1.00 73.62 113 ILE A N 1
ATOM 917 C CA . ILE A 1 113 ? -29.564 3.485 5.819 1.00 73.62 113 ILE A CA 1
ATOM 918 C C . ILE A 1 113 ? -28.512 4.353 6.524 1.00 73.62 113 ILE A C 1
ATOM 920 O O . ILE A 1 113 ? -27.940 5.252 5.911 1.00 73.62 113 ILE A O 1
ATOM 924 N N . LYS A 1 114 ? -28.208 4.082 7.800 1.00 74.75 114 LYS A N 1
ATOM 925 C CA . LYS A 1 114 ? -27.200 4.836 8.560 1.00 74.75 114 LYS A CA 1
ATOM 926 C C . LYS A 1 114 ? -25.818 4.746 7.912 1.00 74.75 114 LYS A C 1
ATOM 928 O O . LYS A 1 114 ? -25.139 5.763 7.790 1.00 74.75 114 LYS A O 1
ATOM 933 N N . TYR A 1 115 ? -25.391 3.545 7.524 1.00 71.38 115 TYR A N 1
ATOM 934 C CA . TYR A 1 115 ? -24.089 3.338 6.894 1.00 71.38 115 TYR A CA 1
ATOM 935 C C . TYR A 1 115 ? -24.042 3.881 5.467 1.00 71.38 115 TYR A C 1
ATOM 937 O O . TYR A 1 115 ? -23.021 4.453 5.096 1.00 71.38 115 TYR A O 1
ATOM 945 N N . ASP A 1 116 ? -25.137 3.784 4.709 1.00 74.94 116 ASP A N 1
ATOM 946 C CA . ASP A 1 116 ? -25.263 4.403 3.386 1.00 74.94 116 ASP A CA 1
ATOM 947 C C . ASP A 1 116 ? -25.081 5.929 3.466 1.00 74.94 116 ASP A C 1
ATOM 949 O O . ASP A 1 116 ? -24.236 6.496 2.778 1.00 74.94 116 ASP A O 1
ATOM 953 N N . LEU A 1 117 ? -25.765 6.594 4.401 1.00 69.25 117 LEU A N 1
ATOM 954 C CA . LEU A 1 117 ? -25.627 8.039 4.627 1.00 69.25 117 LEU A CA 1
ATOM 955 C C . LEU A 1 117 ? -24.230 8.429 5.125 1.00 69.25 117 LEU A C 1
ATOM 957 O O . LEU A 1 117 ? -23.654 9.418 4.670 1.00 69.25 117 LEU A O 1
ATOM 961 N N . MET A 1 118 ? -23.656 7.641 6.038 1.00 69.38 118 MET A N 1
ATOM 962 C CA . MET A 1 118 ? -22.313 7.885 6.569 1.00 69.38 118 MET A CA 1
ATOM 963 C C . MET A 1 118 ? -21.234 7.729 5.488 1.00 69.38 118 MET A C 1
ATOM 965 O O . MET A 1 118 ? -20.263 8.486 5.480 1.00 69.38 118 MET A O 1
ATOM 969 N N . ALA A 1 119 ? -21.416 6.785 4.561 1.00 67.81 119 ALA A N 1
ATOM 970 C CA . ALA A 1 119 ? -20.549 6.602 3.404 1.00 67.81 119 ALA A CA 1
ATOM 971 C C . ALA A 1 119 ? -20.705 7.740 2.380 1.00 67.81 119 ALA A C 1
ATOM 973 O O . ALA A 1 119 ? -19.703 8.197 1.829 1.00 67.81 119 ALA A O 1
ATOM 974 N N . SER A 1 120 ? -21.929 8.235 2.165 1.00 68.81 120 SER A N 1
ATOM 975 C CA . SER A 1 120 ? -22.202 9.374 1.278 1.00 68.81 120 SER A CA 1
ATOM 976 C C . SER A 1 120 ? -21.785 10.733 1.865 1.00 68.81 120 SER A C 1
ATOM 978 O O . SER A 1 120 ? -21.614 11.680 1.107 1.00 68.81 120 SER A O 1
ATOM 980 N N . LYS A 1 121 ? -21.560 10.836 3.188 1.00 64.19 121 LYS A N 1
ATOM 981 C CA . LYS A 1 121 ? -21.349 12.102 3.930 1.00 64.19 121 LYS A CA 1
ATOM 982 C C . LYS A 1 121 ? -22.492 13.117 3.763 1.00 64.19 121 LYS A C 1
ATOM 984 O O . LYS A 1 121 ? -22.278 14.313 3.943 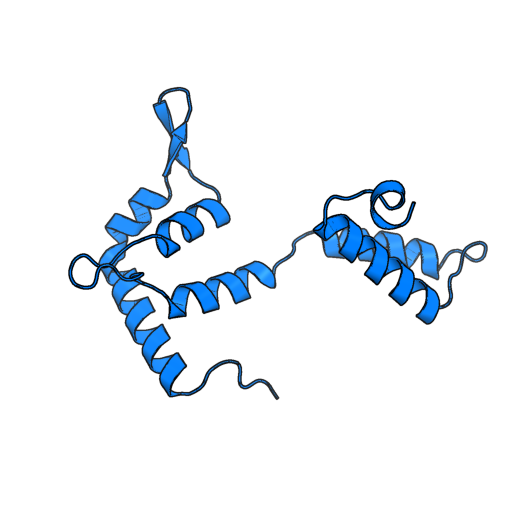1.00 64.19 121 LYS A O 1
ATOM 989 N N . GLU A 1 122 ? -23.691 12.642 3.451 1.00 58.56 122 GLU A N 1
ATOM 990 C CA . GLU A 1 122 ? -24.886 13.462 3.238 1.00 58.56 122 GLU A CA 1
ATOM 991 C C . GLU A 1 122 ? -25.836 13.314 4.426 1.00 58.56 122 GLU A C 1
ATOM 993 O O . GLU A 1 122 ? -25.936 12.242 5.036 1.00 58.56 122 GLU A O 1
ATOM 998 N N . THR A 1 123 ? -26.555 14.383 4.769 1.00 58.03 123 THR A N 1
ATOM 999 C CA . THR A 1 123 ? -27.630 14.282 5.758 1.00 58.03 123 THR A CA 1
ATOM 1000 C C . THR A 1 123 ? -28.910 13.750 5.108 1.00 58.03 123 THR A C 1
ATOM 1002 O O . THR A 1 123 ? -29.168 13.961 3.925 1.00 58.03 123 THR A O 1
ATOM 1005 N N . LEU A 1 124 ? -29.749 13.050 5.882 1.00 51.72 124 LEU A N 1
ATOM 1006 C CA . LEU A 1 124 ? -31.016 12.462 5.405 1.00 51.72 124 LEU A CA 1
ATOM 1007 C C . LEU A 1 124 ? -31.927 13.490 4.709 1.00 51.72 124 LEU A C 1
ATOM 1009 O O . LEU A 1 124 ? -32.641 13.152 3.768 1.00 51.72 124 LEU A O 1
ATOM 1013 N N . CYS A 1 125 ? -31.857 14.740 5.166 1.00 58.31 125 CYS A N 1
ATOM 1014 C CA . CYS A 1 125 ? -32.603 15.878 4.647 1.00 58.31 125 CYS A CA 1
ATOM 1015 C C . CYS A 1 125 ? -32.152 16.302 3.240 1.00 58.31 125 CYS A C 1
ATOM 1017 O O . CYS A 1 125 ? -32.953 16.852 2.500 1.00 58.31 125 CYS A O 1
ATOM 1019 N N . GLU A 1 126 ? -30.891 16.061 2.876 1.00 57.41 126 GLU A N 1
ATOM 1020 C CA . GLU A 1 126 ? -30.338 16.420 1.562 1.00 57.41 126 GLU A CA 1
ATOM 1021 C C . GLU A 1 126 ? -30.592 15.337 0.508 1.00 57.41 126 GLU A C 1
ATOM 1023 O O . GLU A 1 126 ? -30.706 15.648 -0.673 1.00 57.41 126 GLU A O 1
ATOM 1028 N N . LYS A 1 127 ? -30.703 14.066 0.921 1.00 53.66 127 LYS A N 1
ATOM 1029 C CA . LYS A 1 127 ? -30.850 12.929 -0.004 1.00 53.66 127 LYS A CA 1
ATOM 1030 C C . LYS A 1 127 ? -32.306 12.615 -0.380 1.00 53.66 127 LYS A C 1
ATOM 1032 O O . LYS A 1 127 ? -32.543 12.057 -1.448 1.00 53.66 127 LYS A O 1
ATOM 1037 N N . TYR A 1 128 ? -33.272 12.941 0.485 1.00 57.25 128 TYR A N 1
ATOM 1038 C CA . TYR A 1 128 ? -34.692 12.582 0.308 1.00 57.25 128 TYR A CA 1
ATOM 1039 C C . TYR A 1 128 ? -35.689 13.720 0.615 1.00 57.25 128 TYR A C 1
ATOM 1041 O O . TYR A 1 128 ? -36.893 13.456 0.678 1.00 57.25 128 TYR A O 1
ATOM 1049 N N . GLY A 1 129 ? -35.208 14.946 0.854 1.00 45.81 129 GLY A N 1
ATOM 1050 C CA . GLY A 1 129 ? -36.037 16.155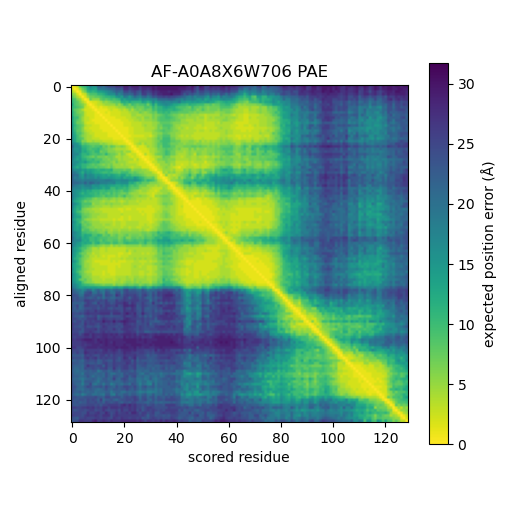 0.993 1.00 45.81 129 GLY A CA 1
ATOM 1051 C C . GLY A 1 129 ? -36.311 16.816 -0.350 1.00 45.81 129 GLY A C 1
ATOM 1052 O O . GLY A 1 129 ? -37.411 17.395 -0.485 1.00 45.81 129 GLY A O 1
#

Foldseek 3Di:
DDPPDDPVLVVVQVVLVVVCVVCVVVLVVLQWDQDPVRDTDGDDPVSSLVVQQPDADPPPRDGSRPSNNVVVCVVVVVDPPPVVVVVVVVVVCQCPPPVRHDDPVVVVVVVVVVVVCVVVVHDPVVPPD

Solvent-accessible surface area (backbone atoms only — not comparable to full-atom values): 7647 Å² total; per-residue (Å²): 134,91,77,91,62,56,72,71,52,49,53,50,30,56,53,40,49,54,50,53,63,70,42,44,66,68,54,55,58,51,40,44,40,69,45,100,85,66,47,83,38,78,50,52,74,69,60,30,52,52,54,58,51,67,34,58,30,90,90,76,70,41,60,61,36,64,60,48,43,54,52,50,51,53,56,58,66,70,61,70,60,71,67,56,58,55,50,49,55,55,44,51,52,38,56,67,35,92,89,61,53,51,57,68,75,60,45,54,54,53,48,52,52,51,52,52,32,63,73,67,73,50,55,73,67,78,78,76,104